Protein AF-R6LGB6-F1 (afdb_monomer_lite)

Radius of gyration: 14.67 Å; chains: 1; bounding box: 32×34×40 Å

Foldseek 3Di:
DDDPDDQPPQDQDLQGTDGPPDDLRAQCLLVVLCVVVVHDLCVLCVVVVHDSVVSVCNNGSVDPDDPVSLVVSCVVSVFDSCSSRSNDPTD

Sequence (91 aa):
MRPFGAIAQPKMTPYGIISAWGDAMYFQRIRDVREDHDKTQQEIADMLHMQRSVYRRYELGEREIPVWALVKLSEYYGVTTDYLLGLGEKK

pLDDT: mean 80.28, std 20.45, range [39.91, 98.38]

Structure (mmCIF, N/CA/C/O backbone):
data_AF-R6LGB6-F1
#
_entry.id   AF-R6LGB6-F1
#
loop_
_atom_site.group_PDB
_atom_site.id
_atom_site.type_symbol
_atom_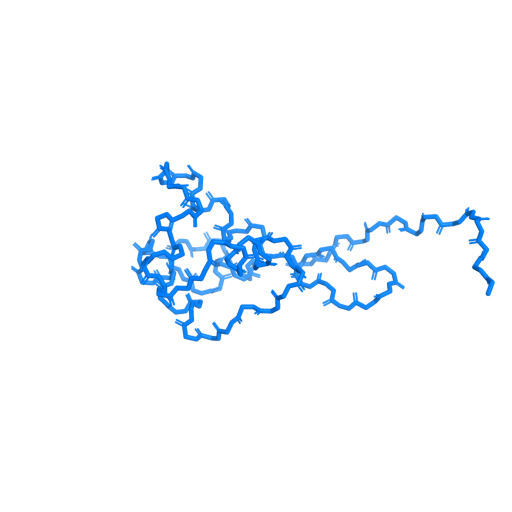site.label_atom_id
_atom_site.label_alt_id
_atom_site.label_comp_id
_atom_site.label_asym_id
_atom_site.label_entity_id
_atom_site.label_seq_id
_atom_site.pdbx_PDB_ins_code
_atom_site.Cartn_x
_atom_site.Cartn_y
_atom_site.Cartn_z
_atom_site.occupancy
_atom_site.B_iso_or_equiv
_atom_site.auth_seq_id
_atom_site.auth_comp_id
_atom_site.auth_asym_id
_atom_site.auth_atom_id
_atom_site.pdbx_PDB_model_num
ATOM 1 N N . MET A 1 1 ? 14.211 14.237 -30.314 1.00 39.91 1 MET A N 1
ATOM 2 C CA . MET A 1 1 ? 13.908 15.661 -30.043 1.00 39.91 1 MET A CA 1
ATOM 3 C C . MET A 1 1 ? 12.403 15.753 -29.804 1.00 39.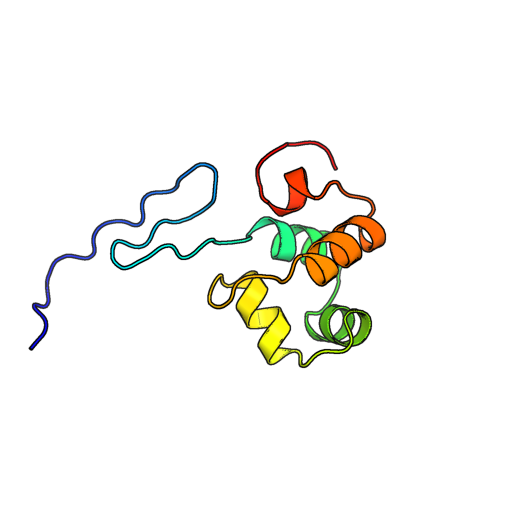91 1 MET A C 1
ATOM 5 O O . MET A 1 1 ? 11.666 15.312 -30.673 1.00 39.91 1 MET A O 1
ATOM 9 N N . ARG A 1 2 ? 11.943 16.135 -28.602 1.00 48.09 2 ARG A N 1
ATOM 10 C CA . ARG A 1 2 ? 10.515 16.083 -28.208 1.00 48.09 2 ARG A CA 1
ATOM 11 C C . ARG A 1 2 ? 9.863 17.458 -28.423 1.00 48.09 2 ARG A C 1
ATOM 13 O O . ARG A 1 2 ? 10.490 18.440 -28.028 1.00 48.09 2 ARG A O 1
ATOM 20 N N . PRO A 1 3 ? 8.651 17.564 -28.996 1.00 42.50 3 PRO A N 1
ATOM 21 C CA . PRO A 1 3 ? 7.973 18.847 -29.099 1.00 42.50 3 PRO A CA 1
ATOM 22 C C . PRO A 1 3 ? 7.420 19.248 -27.724 1.00 42.50 3 PRO A C 1
ATOM 24 O O . PRO A 1 3 ? 6.654 18.515 -27.101 1.00 42.50 3 PRO A O 1
ATOM 27 N N . PHE A 1 4 ? 7.841 20.416 -27.242 1.00 42.72 4 PHE A N 1
ATOM 28 C CA . PHE A 1 4 ? 7.178 21.149 -26.166 1.00 42.72 4 PHE A CA 1
ATOM 29 C C . PHE A 1 4 ? 5.819 21.634 -26.694 1.00 42.72 4 PHE A C 1
ATOM 31 O O . PHE A 1 4 ? 5.800 22.332 -27.705 1.00 42.72 4 PHE A O 1
ATOM 38 N N . GLY A 1 5 ? 4.698 21.307 -26.037 1.00 44.41 5 GLY A N 1
ATOM 39 C CA . GLY A 1 5 ? 3.467 22.086 -26.261 1.00 44.41 5 GLY A CA 1
ATOM 40 C C . GLY A 1 5 ? 2.103 21.413 -26.110 1.00 44.41 5 GLY A C 1
ATOM 41 O O . GLY A 1 5 ? 1.116 22.134 -26.095 1.00 44.41 5 GLY A O 1
ATOM 42 N N . ALA A 1 6 ? 1.989 20.092 -25.958 1.00 43.28 6 ALA A N 1
ATOM 43 C CA . ALA A 1 6 ? 0.679 19.462 -25.760 1.00 43.28 6 ALA 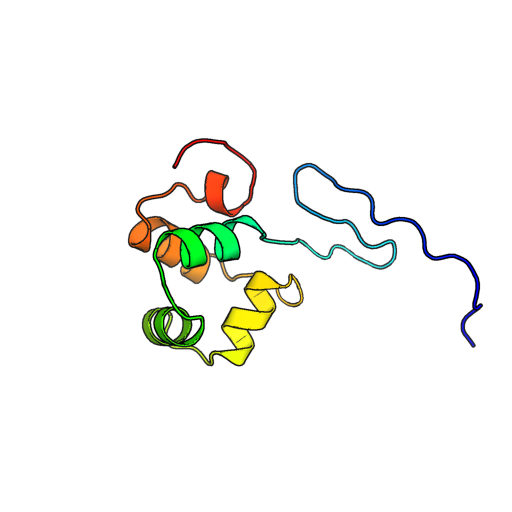A CA 1
ATOM 44 C C . ALA A 1 6 ? 0.707 18.510 -24.565 1.00 43.28 6 ALA A C 1
ATOM 46 O O . ALA A 1 6 ? 1.048 17.334 -24.688 1.00 43.28 6 ALA A O 1
ATOM 47 N N . ILE A 1 7 ? 0.339 19.022 -23.390 1.00 47.47 7 ILE A N 1
ATOM 48 C CA . ILE A 1 7 ? -0.071 18.167 -22.278 1.00 47.47 7 ILE A CA 1
ATOM 49 C C . ILE A 1 7 ? -1.453 17.643 -22.679 1.00 47.47 7 ILE A C 1
ATOM 51 O O . ILE A 1 7 ? -2.456 18.336 -22.518 1.00 47.47 7 ILE A O 1
ATOM 55 N 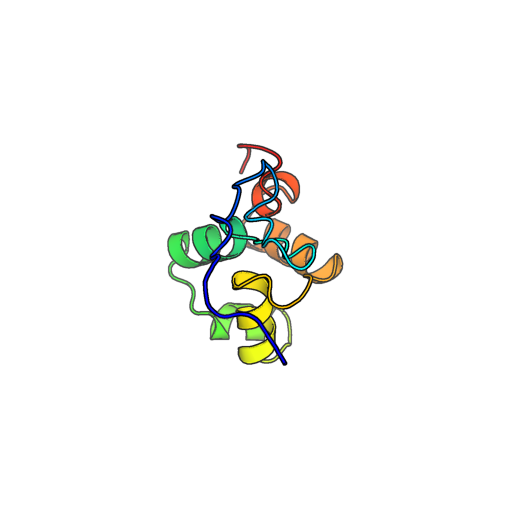N . ALA A 1 8 ? -1.516 16.467 -23.306 1.00 50.66 8 ALA A N 1
ATOM 56 C CA . ALA A 1 8 ? -2.786 15.772 -23.457 1.00 50.66 8 ALA A CA 1
ATOM 57 C C . ALA A 1 8 ? -3.359 15.590 -22.046 1.00 50.66 8 ALA A C 1
ATOM 59 O O . ALA A 1 8 ? -2.712 14.974 -21.198 1.00 50.66 8 ALA A O 1
ATOM 60 N N . GLN A 1 9 ? -4.515 16.204 -21.778 1.00 46.31 9 GLN A N 1
ATOM 61 C CA . GLN A 1 9 ? -5.156 16.132 -20.469 1.00 46.31 9 GLN A CA 1
ATOM 62 C C . GLN A 1 9 ? -5.323 14.652 -20.093 1.00 46.31 9 GLN A C 1
ATOM 64 O O . GLN A 1 9 ? -5.862 13.897 -20.913 1.00 46.31 9 GLN A O 1
ATOM 69 N N . PRO A 1 10 ? -4.847 14.216 -18.913 1.00 54.00 10 PRO A N 1
ATOM 70 C CA . PRO A 1 10 ? -5.019 12.841 -18.470 1.00 54.00 10 PRO A CA 1
ATOM 71 C C . PRO A 1 10 ? -6.508 12.486 -18.505 1.00 54.00 10 PRO A C 1
ATOM 73 O O . PRO A 1 10 ? -7.322 13.141 -17.853 1.00 54.00 10 PRO A O 1
ATOM 76 N N . LYS A 1 11 ? -6.887 11.484 -19.306 1.00 51.44 11 LYS A N 1
ATOM 77 C CA . LYS A 1 11 ? -8.278 11.027 -19.361 1.00 51.44 11 LYS A CA 1
ATOM 78 C C . LYS A 1 11 ? -8.480 10.005 -18.254 1.00 51.44 11 LYS A C 1
ATOM 80 O O . LYS A 1 11 ? -7.851 8.947 -18.255 1.00 51.44 11 LYS A O 1
ATOM 85 N N . MET A 1 12 ? -9.348 10.346 -17.308 1.00 49.97 12 MET A N 1
ATOM 86 C CA . MET A 1 12 ? -9.782 9.425 -16.269 1.00 49.97 12 MET A CA 1
ATOM 87 C C . MET A 1 12 ? -10.674 8.360 -16.903 1.00 49.97 12 MET A C 1
ATOM 89 O O . MET A 1 12 ? -11.699 8.669 -17.509 1.00 49.97 12 MET A O 1
ATOM 93 N N . THR A 1 13 ? -10.245 7.111 -16.796 1.00 57.44 13 THR A N 1
ATOM 94 C CA . THR A 1 13 ? -11.031 5.935 -17.164 1.00 57.44 13 THR A CA 1
ATOM 95 C C . THR A 1 13 ? -11.527 5.245 -15.898 1.00 57.44 13 THR A C 1
ATOM 97 O O . THR A 1 13 ? -11.017 5.541 -14.814 1.00 57.44 13 THR A O 1
ATOM 100 N N . PRO A 1 14 ? -12.468 4.292 -16.009 1.00 46.91 14 PRO A N 1
ATOM 101 C CA . PRO A 1 14 ? -12.908 3.498 -14.861 1.00 46.91 14 PRO A CA 1
ATOM 102 C C . PRO A 1 14 ? -11.764 2.768 -14.132 1.00 46.91 14 PRO A C 1
ATOM 104 O O . PRO A 1 14 ? -11.917 2.418 -12.972 1.00 46.91 14 PRO A O 1
ATOM 107 N N . TYR A 1 15 ? -10.613 2.582 -14.792 1.00 50.62 15 TYR A N 1
ATOM 108 C CA . TYR A 1 15 ? -9.443 1.855 -14.287 1.00 50.62 15 TYR A CA 1
ATOM 109 C C . TYR A 1 15 ? -8.253 2.771 -13.922 1.00 50.62 15 TYR A C 1
ATOM 111 O O . TYR A 1 15 ? -7.151 2.284 -13.671 1.00 50.62 15 TYR A O 1
ATOM 119 N N . GLY A 1 16 ? -8.441 4.099 -13.928 1.00 52.06 16 GLY A N 1
ATOM 120 C CA . GLY A 1 16 ? -7.407 5.089 -13.597 1.00 52.06 16 GLY A CA 1
ATOM 121 C C . GLY A 1 16 ? -7.087 6.085 -14.719 1.00 52.06 16 GLY A C 1
ATOM 122 O O . GLY A 1 16 ? -7.786 6.171 -15.734 1.00 52.06 16 GLY A O 1
ATOM 123 N N . ILE A 1 17 ? -6.037 6.888 -14.517 1.00 53.06 17 ILE A N 1
ATOM 124 C CA . ILE A 1 17 ? -5.563 7.887 -15.485 1.00 53.06 17 ILE A CA 1
ATOM 125 C C . ILE A 1 17 ? -4.789 7.185 -16.603 1.00 53.06 17 ILE A C 1
ATOM 127 O O . ILE A 1 17 ? -3.653 6.770 -16.395 1.00 53.06 17 ILE A O 1
ATOM 131 N N . ILE A 1 18 ? -5.342 7.140 -17.817 1.00 53.59 18 ILE A N 1
ATOM 132 C CA . ILE A 1 18 ? -4.533 6.781 -18.987 1.00 53.59 18 ILE A CA 1
ATOM 133 C C . ILE A 1 18 ? -3.727 8.022 -19.365 1.00 53.59 18 ILE A C 1
ATOM 135 O O . ILE A 1 18 ? -4.260 9.012 -19.882 1.00 53.59 18 ILE A O 1
ATOM 139 N N . SER A 1 19 ? -2.429 7.990 -19.066 1.00 50.09 19 SER A N 1
ATOM 140 C CA . SER A 1 19 ? -1.499 8.968 -19.621 1.00 50.09 19 SER A CA 1
ATOM 141 C C . SER A 1 19 ? -1.395 8.731 -21.131 1.00 50.09 19 SER A C 1
ATOM 143 O O . SER A 1 19 ? -1.436 7.591 -21.587 1.00 50.09 19 SER A O 1
ATOM 145 N N . ALA A 1 20 ? -1.246 9.789 -21.932 1.00 45.16 20 ALA A N 1
ATOM 146 C CA . ALA A 1 20 ? -1.193 9.696 -23.398 1.00 45.16 20 ALA A CA 1
ATOM 147 C C . ALA A 1 20 ? 0.009 8.893 -23.961 1.00 45.16 20 ALA A C 1
ATOM 149 O O . ALA A 1 20 ? 0.224 8.873 -25.171 1.00 45.16 20 ALA A O 1
ATOM 150 N N . TRP A 1 21 ? 0.792 8.245 -23.093 1.00 42.28 21 TRP A N 1
ATOM 151 C CA . TRP A 1 21 ? 2.036 7.545 -23.384 1.00 42.28 21 TRP A CA 1
ATOM 152 C C . TRP A 1 21 ? 2.121 6.233 -22.573 1.00 42.28 21 TRP A C 1
ATOM 154 O O . TRP A 1 21 ? 3.049 6.047 -21.794 1.00 42.28 21 TRP A O 1
ATOM 164 N N . GLY A 1 22 ? 1.150 5.328 -22.739 1.00 46.09 22 GLY A N 1
ATOM 165 C CA . GLY A 1 22 ? 1.180 3.970 -22.170 1.00 46.09 22 GLY A CA 1
ATOM 166 C C . GLY A 1 22 ? 0.422 3.802 -20.848 1.00 46.09 22 GLY A C 1
ATOM 167 O O . GLY A 1 22 ? 0.333 4.731 -20.042 1.00 46.09 22 GLY A O 1
ATOM 168 N N . ASP A 1 23 ? -0.143 2.603 -20.682 1.00 52.44 23 ASP A N 1
ATOM 169 C CA . ASP A 1 23 ? -1.138 2.168 -19.691 1.00 52.44 23 ASP A CA 1
ATOM 170 C C . ASP A 1 23 ? -0.653 2.252 -18.231 1.00 52.44 23 ASP A C 1
ATOM 172 O O . ASP A 1 23 ? -0.390 1.251 -17.570 1.00 52.44 23 ASP A O 1
ATOM 176 N N . ALA A 1 24 ? -0.519 3.461 -17.693 1.00 51.84 24 ALA A N 1
ATOM 177 C CA . ALA A 1 24 ? -0.298 3.650 -16.265 1.00 51.84 24 ALA A CA 1
ATOM 178 C C . ALA A 1 24 ? -1.603 3.353 -15.505 1.00 51.84 24 ALA A C 1
ATOM 180 O O . ALA A 1 24 ? -2.463 4.219 -15.354 1.00 51.84 24 ALA A O 1
ATOM 181 N N . MET A 1 25 ? -1.773 2.114 -15.039 1.00 59.41 25 MET A N 1
ATOM 182 C CA . MET A 1 25 ? -2.889 1.743 -14.167 1.00 59.41 25 MET A CA 1
ATOM 183 C C . MET A 1 25 ? -2.653 2.341 -12.775 1.00 59.41 25 MET A C 1
ATOM 185 O O . MET A 1 25 ? -1.701 1.989 -12.078 1.00 59.41 25 MET A O 1
ATOM 189 N N . TYR A 1 26 ? -3.491 3.301 -12.391 1.00 65.31 26 TYR A N 1
ATOM 190 C CA . TYR A 1 26 ? -3.339 4.046 -11.145 1.00 65.31 26 TYR A CA 1
ATOM 191 C C . TYR A 1 26 ? -4.249 3.467 -10.058 1.00 65.31 26 TYR A C 1
ATOM 193 O O . TYR A 1 26 ? -5.460 3.680 -10.072 1.00 65.31 26 TYR A O 1
ATOM 201 N N . PHE A 1 27 ? -3.667 2.744 -9.100 1.00 72.75 27 PHE A N 1
ATOM 202 C CA . PHE A 1 27 ? -4.403 2.089 -8.014 1.00 72.75 27 PHE A CA 1
ATOM 203 C C . PHE A 1 27 ? -4.675 3.037 -6.835 1.00 72.75 27 PHE A C 1
ATOM 205 O O . PHE A 1 27 ? -4.187 2.819 -5.724 1.00 72.75 27 PHE A O 1
ATOM 212 N N . GLN A 1 28 ? -5.472 4.087 -7.060 1.00 82.19 28 GLN A N 1
ATOM 213 C CA . GLN A 1 28 ? -5.798 5.085 -6.026 1.00 82.19 28 GLN A CA 1
ATOM 214 C C . GLN A 1 28 ? -6.347 4.435 -4.740 1.00 82.19 28 GLN A C 1
ATOM 216 O O . GLN A 1 28 ? -5.936 4.789 -3.638 1.00 82.19 28 GLN A O 1
ATOM 221 N N . ARG A 1 29 ? -7.181 3.395 -4.874 1.00 89.75 29 ARG A N 1
ATOM 222 C CA . ARG A 1 29 ? -7.826 2.704 -3.745 1.00 89.75 29 ARG A CA 1
ATOM 223 C C . ARG A 1 29 ? -6.848 1.998 -2.804 1.00 89.75 29 ARG A C 1
ATOM 225 O O . ARG A 1 29 ? -7.160 1.857 -1.625 1.00 89.75 29 ARG A O 1
ATOM 232 N N . ILE A 1 30 ? -5.668 1.590 -3.285 1.00 92.75 30 ILE A N 1
ATOM 233 C CA . ILE A 1 30 ? -4.615 1.003 -2.434 1.00 92.75 30 ILE A CA 1
ATOM 234 C C . ILE A 1 30 ? -4.082 2.050 -1.456 1.00 92.75 30 ILE A C 1
ATOM 236 O O . ILE A 1 30 ? -3.851 1.758 -0.283 1.00 92.75 30 ILE A O 1
ATOM 240 N N . ARG A 1 31 ? -3.908 3.282 -1.938 1.00 93.12 31 ARG A N 1
ATOM 241 C CA . ARG A 1 31 ? -3.488 4.396 -1.098 1.00 93.12 31 ARG A CA 1
ATOM 242 C C . ARG A 1 31 ? -4.598 4.800 -0.135 1.00 93.12 31 ARG A C 1
ATOM 244 O O . ARG A 1 31 ? -4.322 4.945 1.052 1.00 93.12 31 ARG A O 1
ATOM 251 N N . ASP A 1 32 ? -5.822 4.931 -0.640 1.00 92.56 32 ASP A N 1
ATOM 252 C CA . ASP A 1 32 ? -6.977 5.353 0.157 1.00 92.56 32 ASP A CA 1
ATOM 253 C C . ASP A 1 32 ? -7.205 4.405 1.335 1.00 92.56 32 ASP A C 1
ATOM 255 O O . ASP A 1 32 ? -7.271 4.843 2.475 1.00 92.56 32 ASP A O 1
ATOM 259 N N . VAL A 1 33 ? -7.240 3.089 1.089 1.00 94.06 33 VAL A N 1
ATOM 260 C CA . VAL A 1 33 ? -7.470 2.111 2.161 1.00 94.06 33 VAL A CA 1
ATOM 261 C C . VAL A 1 33 ? -6.339 2.114 3.190 1.00 94.06 33 VAL A C 1
ATOM 263 O O . VAL A 1 33 ? -6.589 1.906 4.374 1.00 94.06 33 VAL A O 1
ATOM 266 N N . ARG A 1 34 ? -5.098 2.389 2.768 1.00 96.56 34 ARG A N 1
ATOM 267 C CA . ARG A 1 34 ? -3.968 2.527 3.688 1.00 96.56 34 ARG A CA 1
ATOM 268 C C . ARG A 1 34 ? -4.140 3.753 4.586 1.00 96.56 34 ARG A C 1
ATOM 270 O O . ARG A 1 34 ? -3.903 3.657 5.788 1.00 96.56 34 ARG A O 1
ATOM 277 N N . GLU A 1 35 ? -4.501 4.892 4.001 1.00 95.69 35 GLU A N 1
ATOM 278 C CA . GLU A 1 35 ? -4.700 6.150 4.727 1.00 95.69 35 GLU A CA 1
ATOM 279 C C . GLU A 1 35 ? -5.925 6.073 5.653 1.00 95.69 35 GLU A C 1
ATOM 281 O O . GLU A 1 35 ? -5.815 6.490 6.800 1.00 95.69 35 GLU A O 1
ATOM 286 N N . ASP A 1 36 ? -7.011 5.415 5.233 1.00 94.12 36 ASP A N 1
ATOM 287 C CA . ASP A 1 36 ? -8.198 5.127 6.059 1.00 94.12 36 ASP A CA 1
ATOM 288 C C . ASP A 1 36 ? -7.875 4.303 7.323 1.00 94.12 36 ASP A C 1
ATOM 290 O O . ASP A 1 36 ? -8.605 4.371 8.309 1.00 94.12 36 ASP A O 1
ATOM 294 N N . HIS A 1 37 ? -6.811 3.493 7.290 1.00 95.88 37 HIS A N 1
ATOM 295 C CA . HIS A 1 37 ? -6.378 2.645 8.409 1.00 95.88 37 HIS A CA 1
ATOM 296 C C . HIS A 1 37 ? -5.189 3.233 9.187 1.00 95.88 37 HIS A C 1
ATOM 298 O O . HIS A 1 37 ? -4.561 2.516 9.971 1.00 95.88 37 HIS A O 1
ATOM 304 N N . ASP A 1 38 ? -4.844 4.504 8.948 1.00 96.69 38 ASP A N 1
ATOM 305 C CA . ASP A 1 38 ? -3.717 5.205 9.576 1.00 96.69 38 ASP A CA 1
ATOM 306 C C . ASP A 1 38 ? -2.373 4.467 9.420 1.00 96.69 38 ASP A C 1
ATOM 308 O O . ASP A 1 38 ? -1.497 4.513 10.287 1.00 96.69 38 ASP A O 1
ATOM 312 N N . LYS A 1 39 ? -2.192 3.762 8.294 1.00 97.81 39 LYS A N 1
ATOM 313 C CA . LYS A 1 39 ? -0.979 2.986 8.020 1.00 97.81 39 LYS A CA 1
ATOM 314 C C . LYS A 1 39 ? 0.045 3.774 7.224 1.00 97.81 39 LYS A C 1
ATOM 316 O O . LYS A 1 39 ? -0.245 4.461 6.242 1.00 97.81 39 LYS A O 1
ATOM 321 N N . THR A 1 40 ? 1.305 3.615 7.595 1.00 98.06 40 THR A N 1
ATOM 322 C CA . THR A 1 40 ? 2.439 4.132 6.837 1.00 98.06 40 THR A CA 1
ATOM 323 C C . THR A 1 40 ? 2.780 3.204 5.670 1.00 98.06 40 THR A C 1
ATOM 325 O O . THR A 1 40 ? 2.549 1.997 5.698 1.00 98.06 40 THR A O 1
ATOM 328 N N . GLN A 1 41 ? 3.400 3.753 4.622 1.00 97.69 41 GLN A N 1
ATOM 329 C CA . GLN A 1 41 ? 3.917 2.940 3.511 1.00 97.69 41 GLN A CA 1
ATOM 330 C C . GLN A 1 41 ? 4.961 1.906 3.961 1.00 97.69 41 GLN A C 1
ATOM 332 O O . GLN A 1 41 ? 5.148 0.906 3.277 1.00 97.69 41 GLN A O 1
ATOM 337 N N . GLN A 1 42 ? 5.673 2.166 5.064 1.00 98.25 42 GLN A N 1
ATOM 338 C CA . GLN A 1 42 ? 6.668 1.238 5.597 1.00 98.25 42 GLN A CA 1
ATOM 339 C C . GLN A 1 42 ? 5.987 0.024 6.234 1.00 98.25 42 GLN A C 1
ATOM 341 O O . GLN A 1 42 ? 6.331 -1.091 5.870 1.00 98.25 42 GLN A O 1
ATOM 346 N N . GLU A 1 43 ? 4.966 0.227 7.073 1.00 98.38 43 GLU A N 1
ATOM 347 C CA . GLU A 1 43 ? 4.222 -0.875 7.706 1.00 98.38 43 GLU A CA 1
ATOM 348 C C . GLU A 1 43 ? 3.640 -1.855 6.680 1.00 98.38 43 GLU A C 1
ATOM 350 O O . GLU A 1 43 ? 3.722 -3.069 6.857 1.00 98.38 43 GLU A O 1
ATOM 355 N N . ILE A 1 44 ? 3.078 -1.342 5.581 1.00 98.25 44 ILE A N 1
ATOM 356 C CA . ILE A 1 44 ? 2.511 -2.201 4.533 1.00 98.25 44 ILE A CA 1
ATOM 357 C C . ILE A 1 44 ? 3.604 -2.896 3.723 1.00 98.25 44 ILE A C 1
ATOM 359 O O . ILE A 1 44 ? 3.459 -4.064 3.366 1.00 98.25 44 ILE A O 1
ATOM 363 N N . ALA A 1 45 ? 4.718 -2.214 3.460 1.00 98.06 45 ALA A N 1
ATOM 364 C CA . ALA A 1 45 ? 5.858 -2.832 2.799 1.00 98.06 45 ALA A CA 1
ATOM 365 C C . ALA A 1 45 ? 6.467 -3.960 3.648 1.00 98.06 45 ALA A C 1
ATOM 367 O O . ALA A 1 45 ? 6.779 -5.017 3.103 1.00 98.06 45 ALA A O 1
ATOM 368 N N . ASP A 1 46 ? 6.560 -3.771 4.966 1.00 98.31 46 ASP A N 1
ATOM 369 C CA . ASP A 1 46 ? 7.038 -4.784 5.909 1.00 98.31 46 ASP A CA 1
ATOM 370 C C . ASP A 1 46 ? 6.095 -5.994 5.944 1.00 98.31 46 ASP A C 1
ATOM 372 O O . ASP A 1 46 ? 6.557 -7.133 5.857 1.00 98.31 46 ASP A O 1
ATOM 376 N N . MET A 1 47 ? 4.776 -5.755 5.980 1.00 97.75 47 MET A N 1
ATOM 377 C CA . MET A 1 47 ? 3.745 -6.802 5.904 1.00 97.75 47 MET A CA 1
ATOM 378 C C . MET A 1 47 ? 3.834 -7.611 4.604 1.00 97.75 47 MET A C 1
ATOM 380 O O . MET A 1 47 ? 3.699 -8.832 4.620 1.00 97.75 47 MET A O 1
ATOM 384 N N . LEU A 1 48 ? 4.111 -6.946 3.481 1.00 97.56 48 LEU A N 1
ATOM 385 C CA . LEU A 1 48 ? 4.287 -7.588 2.178 1.00 97.56 48 LEU A CA 1
ATOM 386 C C . LEU A 1 48 ? 5.721 -8.090 1.932 1.00 97.56 48 LEU A C 1
ATOM 388 O O . LEU A 1 48 ? 6.024 -8.532 0.823 1.00 97.56 48 LEU A O 1
ATOM 392 N N . HIS A 1 49 ? 6.611 -8.010 2.925 1.00 97.19 49 HIS A N 1
ATOM 393 C CA . HIS A 1 49 ? 8.015 -8.415 2.827 1.00 97.19 49 HIS A CA 1
ATOM 394 C C . HIS A 1 49 ? 8.763 -7.785 1.636 1.00 97.19 49 HIS A C 1
ATOM 396 O O . HIS A 1 49 ? 9.478 -8.457 0.890 1.00 97.19 49 HIS A O 1
ATOM 402 N N . MET A 1 50 ? 8.608 -6.474 1.445 1.00 96.44 50 MET A N 1
ATOM 403 C CA . MET A 1 50 ? 9.243 -5.724 0.362 1.00 96.44 50 MET A CA 1
ATOM 404 C C . MET A 1 50 ? 9.806 -4.381 0.823 1.00 96.44 50 MET A C 1
ATOM 406 O O . MET A 1 50 ? 9.547 -3.897 1.918 1.00 96.44 50 MET A O 1
ATOM 410 N N . GLN A 1 51 ? 10.573 -3.732 -0.051 1.00 98.00 51 GLN A N 1
ATOM 411 C CA . GLN A 1 51 ? 11.051 -2.379 0.218 1.00 98.00 51 GLN A CA 1
ATOM 412 C C . GLN A 1 51 ? 9.908 -1.363 0.107 1.00 98.00 51 GLN A C 1
ATOM 414 O O . GLN A 1 51 ? 9.131 -1.390 -0.850 1.00 98.00 51 GLN A O 1
ATOM 419 N N . ARG A 1 52 ? 9.886 -0.374 1.007 1.00 97.75 52 ARG A N 1
ATOM 420 C CA . ARG A 1 52 ? 8.950 0.764 0.964 1.00 97.75 52 ARG A CA 1
ATOM 421 C C . ARG A 1 52 ? 8.902 1.459 -0.396 1.00 97.75 52 ARG A C 1
ATOM 423 O O . ARG A 1 52 ? 7.838 1.869 -0.849 1.00 97.75 52 ARG A O 1
ATOM 430 N N . SER A 1 53 ? 10.053 1.594 -1.053 1.00 96.94 53 SER A N 1
ATOM 431 C CA . SER A 1 53 ? 10.164 2.197 -2.386 1.00 96.94 53 SER A CA 1
ATOM 432 C C . SER A 1 53 ? 9.376 1.419 -3.444 1.00 96.94 53 SER A C 1
ATOM 434 O O . SER A 1 53 ? 8.791 2.036 -4.329 1.00 96.94 53 SER A O 1
ATOM 436 N N . VAL A 1 54 ? 9.324 0.087 -3.341 1.00 95.31 54 VAL A N 1
ATOM 437 C CA . VAL A 1 54 ? 8.550 -0.781 -4.238 1.00 95.31 54 VAL A CA 1
ATOM 438 C C . VAL A 1 54 ? 7.060 -0.596 -3.983 1.00 95.31 54 VAL A C 1
ATOM 440 O O . VAL A 1 54 ? 6.327 -0.331 -4.930 1.00 95.31 54 VAL A O 1
ATOM 443 N N . TYR A 1 55 ? 6.632 -0.627 -2.720 1.00 96.12 55 TYR A N 1
ATOM 444 C CA . TYR A 1 55 ? 5.233 -0.391 -2.362 1.00 96.12 55 TYR A CA 1
ATOM 445 C C . TYR A 1 55 ? 4.745 1.002 -2.806 1.00 96.12 55 TYR A C 1
ATOM 447 O O . TYR A 1 55 ? 3.696 1.125 -3.434 1.00 96.12 55 TYR A O 1
ATOM 455 N N . ARG A 1 56 ? 5.558 2.052 -2.609 1.00 94.62 56 ARG A N 1
ATOM 456 C CA . ARG A 1 56 ? 5.269 3.407 -3.115 1.00 94.62 56 ARG A CA 1
ATOM 457 C C . ARG A 1 56 ? 5.020 3.421 -4.628 1.00 94.62 56 ARG A C 1
ATOM 459 O O . ARG A 1 56 ? 4.165 4.169 -5.087 1.00 94.62 56 ARG A O 1
ATOM 466 N N . ARG A 1 57 ? 5.772 2.638 -5.411 1.00 91.88 57 ARG A N 1
ATOM 467 C CA . ARG A 1 57 ? 5.595 2.567 -6.873 1.00 91.88 57 ARG A CA 1
ATOM 468 C C . ARG A 1 57 ? 4.260 1.939 -7.268 1.00 91.88 57 ARG A C 1
ATOM 470 O O . ARG A 1 57 ? 3.719 2.341 -8.292 1.00 91.88 57 ARG A O 1
ATOM 477 N N . TYR A 1 58 ? 3.722 1.023 -6.460 1.00 91.94 58 TYR A N 1
ATOM 478 C CA . TYR A 1 58 ? 2.374 0.484 -6.664 1.00 91.94 58 TYR A CA 1
ATOM 479 C C . TYR A 1 58 ? 1.307 1.561 -6.460 1.00 91.94 58 TYR A C 1
ATOM 481 O O . TYR A 1 58 ? 0.464 1.749 -7.330 1.00 91.94 58 TYR A O 1
ATOM 489 N N . GLU A 1 59 ? 1.391 2.334 -5.371 1.00 90.75 59 GLU A N 1
ATOM 490 C CA . GLU A 1 59 ? 0.440 3.430 -5.103 1.00 90.75 59 GLU A CA 1
ATOM 491 C C . GLU A 1 59 ? 0.468 4.530 -6.171 1.00 90.75 59 GLU A C 1
ATOM 493 O O . GLU A 1 59 ? -0.508 5.252 -6.350 1.00 90.75 59 GLU A O 1
ATOM 498 N N . LEU A 1 60 ? 1.595 4.683 -6.869 1.00 85.88 60 LEU A N 1
ATOM 499 C CA . LEU A 1 60 ? 1.754 5.679 -7.925 1.00 85.88 60 LEU A CA 1
ATOM 500 C C . LEU A 1 60 ? 1.420 5.163 -9.325 1.00 85.88 60 LEU A C 1
ATOM 502 O O . LEU A 1 60 ? 1.461 5.949 -10.268 1.00 85.88 60 LEU A O 1
ATOM 506 N N . GLY A 1 61 ? 1.130 3.869 -9.485 1.00 83.69 61 GLY A N 1
ATOM 507 C CA . GLY A 1 61 ? 0.984 3.253 -10.808 1.00 83.69 61 GLY A CA 1
ATOM 508 C C . GLY A 1 61 ? 2.283 3.242 -11.628 1.00 83.69 61 GLY A C 1
ATOM 509 O O . GLY A 1 61 ? 2.259 2.980 -12.824 1.00 83.69 61 GLY A O 1
ATOM 510 N N . GLU A 1 62 ? 3.435 3.514 -10.999 1.00 85.56 62 GLU A N 1
ATOM 511 C CA . GLU A 1 62 ? 4.763 3.416 -11.628 1.00 85.56 62 GLU A CA 1
ATOM 512 C C . GLU A 1 62 ? 5.172 1.948 -11.848 1.00 85.56 62 GLU A C 1
ATOM 514 O O . GLU A 1 62 ? 6.101 1.655 -12.603 1.00 85.56 62 GLU A O 1
ATOM 519 N N . ARG A 1 63 ? 4.520 1.020 -11.139 1.00 86.69 63 ARG A N 1
ATOM 520 C CA . ARG A 1 63 ? 4.722 -0.421 -11.264 1.00 86.69 63 ARG A CA 1
ATOM 521 C C . ARG A 1 63 ? 3.404 -1.154 -11.045 1.00 86.69 63 ARG A C 1
ATOM 523 O O . ARG A 1 63 ? 2.676 -0.838 -10.109 1.00 86.69 63 ARG A O 1
ATOM 530 N N . GLU A 1 64 ? 3.164 -2.186 -11.844 1.00 89.06 64 GLU A N 1
ATOM 531 C CA . GLU A 1 64 ? 2.052 -3.110 -11.628 1.00 89.06 64 GLU A CA 1
ATOM 532 C C . GLU A 1 64 ? 2.189 -3.845 -10.290 1.00 89.06 64 GLU A C 1
ATOM 534 O O . GLU A 1 64 ? 3.274 -4.318 -9.918 1.00 89.06 64 GLU A O 1
ATOM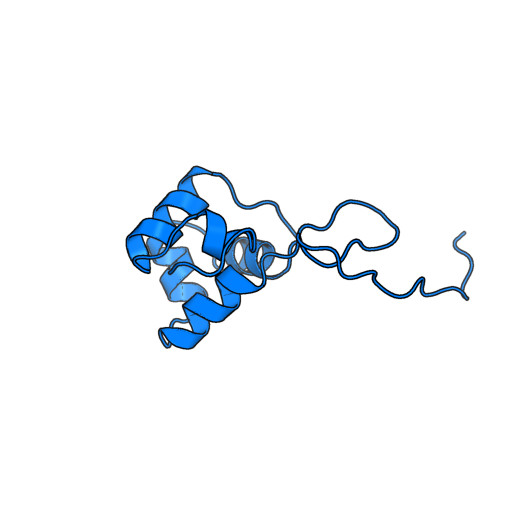 539 N N . ILE A 1 65 ? 1.071 -3.958 -9.574 1.00 90.69 65 ILE A N 1
ATOM 540 C CA . ILE A 1 65 ? 1.000 -4.751 -8.354 1.00 90.69 65 ILE A CA 1
ATOM 541 C C . ILE A 1 65 ? 0.902 -6.241 -8.717 1.00 90.69 65 ILE A C 1
ATOM 543 O O . ILE A 1 65 ? 0.033 -6.630 -9.498 1.00 90.69 65 ILE A O 1
ATOM 547 N N . PRO A 1 66 ? 1.770 -7.114 -8.175 1.00 94.00 66 PRO A N 1
ATOM 548 C CA . PRO A 1 66 ? 1.632 -8.542 -8.409 1.00 94.00 66 PRO A CA 1
ATOM 549 C C . PRO A 1 66 ? 0.374 -9.080 -7.712 1.00 94.00 66 PRO A C 1
ATOM 551 O O . PRO A 1 66 ? 0.043 -8.667 -6.600 1.00 94.00 66 PRO A O 1
ATOM 554 N N . VAL A 1 67 ? -0.287 -10.060 -8.334 1.00 95.50 67 VAL A N 1
ATOM 555 C CA . VAL A 1 67 ? -1.571 -10.622 -7.863 1.00 95.50 67 VAL A CA 1
ATOM 556 C C . VAL A 1 67 ? -1.519 -11.075 -6.400 1.00 95.50 67 VAL A C 1
ATOM 558 O O . VAL A 1 67 ? -2.445 -10.806 -5.643 1.00 95.50 67 VAL A O 1
ATOM 561 N N . TRP A 1 68 ? -0.423 -11.702 -5.964 1.00 97.25 68 TRP A N 1
ATOM 562 C CA . TRP A 1 68 ? -0.283 -12.154 -4.574 1.00 97.25 68 TRP A CA 1
ATOM 563 C C . TRP A 1 68 ? -0.330 -10.996 -3.563 1.00 97.25 68 TRP A C 1
ATOM 565 O O . TRP A 1 68 ? -0.886 -11.157 -2.479 1.00 97.25 68 TRP A O 1
ATOM 575 N N . ALA A 1 69 ? 0.226 -9.829 -3.910 1.00 96.38 69 ALA A N 1
ATOM 576 C CA . ALA A 1 69 ? 0.231 -8.663 -3.033 1.00 96.38 69 ALA A CA 1
ATOM 577 C C . ALA A 1 69 ? -1.162 -8.033 -2.983 1.00 96.38 69 ALA A C 1
ATOM 579 O O . ALA A 1 69 ? -1.616 -7.645 -1.912 1.00 96.38 69 ALA A O 1
ATOM 580 N N . LEU A 1 70 ? -1.864 -8.004 -4.119 1.00 95.69 70 LEU A N 1
ATOM 581 C CA . LEU A 1 70 ? -3.252 -7.554 -4.188 1.00 95.69 70 LEU A CA 1
ATOM 582 C C . LEU A 1 70 ? -4.163 -8.406 -3.290 1.00 95.69 70 LEU A C 1
ATOM 584 O O . LEU A 1 70 ? -4.908 -7.851 -2.489 1.00 95.69 70 LEU A O 1
ATOM 588 N N . VAL A 1 71 ? -4.047 -9.738 -3.372 1.00 97.06 71 VAL A N 1
ATOM 589 C CA . VAL A 1 71 ? -4.795 -10.673 -2.511 1.00 97.06 71 VAL A CA 1
ATOM 590 C C . VAL A 1 71 ? -4.448 -10.461 -1.034 1.00 97.06 71 VAL A C 1
ATOM 592 O O . VAL A 1 71 ? -5.327 -10.439 -0.176 1.00 97.06 71 VAL A O 1
ATOM 595 N N . LYS A 1 72 ? -3.169 -10.238 -0.712 1.00 97.75 72 LYS A N 1
ATOM 596 C CA . LYS A 1 72 ? -2.762 -9.961 0.671 1.00 97.75 72 LYS A CA 1
ATOM 597 C C . LYS A 1 72 ? -3.334 -8.655 1.208 1.00 97.75 72 LYS A C 1
ATOM 599 O O . LYS A 1 72 ? -3.772 -8.622 2.352 1.00 97.75 72 LYS 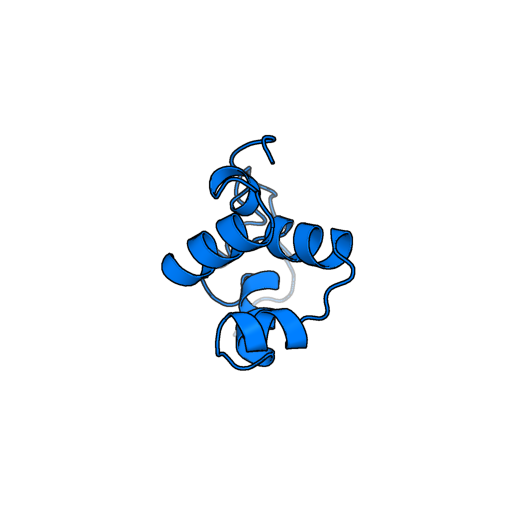A O 1
ATOM 604 N N . LEU A 1 73 ? -3.365 -7.599 0.398 1.00 96.81 73 LEU A N 1
ATOM 605 C CA . LEU A 1 73 ? -3.985 -6.330 0.781 1.00 96.81 73 LEU A CA 1
ATOM 606 C C . LEU A 1 73 ? -5.497 -6.486 0.972 1.00 96.81 73 LEU A C 1
ATOM 608 O O . LEU A 1 73 ? -6.034 -5.949 1.937 1.00 96.81 73 LEU A O 1
ATOM 612 N N . SER A 1 74 ? -6.173 -7.244 0.102 1.00 96.38 74 SER A N 1
ATOM 613 C CA . SER A 1 74 ? -7.613 -7.493 0.227 1.00 96.38 74 SER A CA 1
ATOM 614 C C . SER A 1 74 ? -7.945 -8.250 1.517 1.00 96.38 74 SER A C 1
ATOM 616 O O . SER A 1 74 ? -8.844 -7.853 2.252 1.00 96.38 74 SER A O 1
ATOM 618 N N . GLU A 1 75 ? -7.157 -9.276 1.858 1.00 97.06 75 GLU A N 1
ATOM 619 C CA . GLU A 1 75 ? -7.283 -10.001 3.129 1.00 97.06 75 GLU A CA 1
ATOM 620 C C . GLU A 1 75 ? -6.996 -9.099 4.337 1.00 97.06 75 GLU A C 1
ATOM 622 O O . GLU A 1 75 ? -7.746 -9.113 5.311 1.00 97.06 75 GLU A O 1
ATOM 627 N N . TYR A 1 76 ? -5.919 -8.312 4.273 1.00 97.19 76 TYR A N 1
ATOM 628 C CA . TYR A 1 76 ? -5.460 -7.470 5.378 1.00 97.19 76 TYR A CA 1
ATOM 629 C C . TYR A 1 76 ? -6.468 -6.377 5.746 1.00 97.19 76 TYR A C 1
ATOM 631 O O . TYR A 1 76 ? -6.739 -6.166 6.925 1.00 97.19 76 TYR A O 1
ATOM 639 N N . TYR A 1 77 ? -7.031 -5.698 4.745 1.00 95.62 77 TYR A N 1
ATOM 640 C CA . TYR A 1 77 ? -8.004 -4.625 4.958 1.00 95.62 77 TYR A CA 1
ATOM 641 C C . TYR A 1 77 ? -9.455 -5.115 5.013 1.00 95.62 77 TYR A C 1
ATOM 643 O O . TYR A 1 77 ? -10.358 -4.308 5.219 1.00 95.62 77 TYR A O 1
ATOM 651 N N . GLY A 1 78 ? -9.696 -6.414 4.806 1.00 95.75 78 GLY A N 1
ATOM 652 C CA . GLY A 1 78 ? -11.045 -6.973 4.748 1.00 95.75 78 GLY A CA 1
ATOM 653 C C . GLY A 1 78 ? -11.881 -6.379 3.614 1.00 95.75 78 GLY A C 1
ATOM 654 O O . GLY A 1 78 ? -13.069 -6.138 3.811 1.00 95.75 78 GLY A O 1
ATOM 655 N N . VAL A 1 79 ? -11.251 -6.112 2.463 1.00 94.94 79 VAL A N 1
ATOM 656 C CA . VAL A 1 79 ? -11.914 -5.560 1.273 1.00 94.94 79 VAL A CA 1
ATOM 657 C C . VAL A 1 79 ? -11.863 -6.526 0.090 1.00 94.94 79 VAL A C 1
ATOM 659 O O . VAL A 1 79 ? -11.014 -7.411 0.058 1.00 94.94 79 VAL A O 1
ATOM 662 N N . THR A 1 80 ? -12.710 -6.360 -0.926 1.00 95.31 80 THR A N 1
ATOM 663 C CA . THR A 1 80 ? -12.589 -7.127 -2.180 1.00 95.31 80 THR A CA 1
ATOM 664 C C . THR A 1 80 ? -11.418 -6.657 -3.057 1.00 95.31 80 THR A C 1
ATOM 666 O O . THR A 1 80 ? -11.026 -5.487 -3.052 1.00 95.31 80 THR A O 1
ATOM 669 N N . THR A 1 81 ? -10.863 -7.556 -3.877 1.00 93.31 81 THR A N 1
ATOM 670 C CA . THR A 1 81 ? -9.873 -7.178 -4.903 1.00 93.31 81 THR A CA 1
ATOM 671 C C . THR A 1 81 ? -10.464 -6.215 -5.926 1.00 93.31 81 THR A C 1
ATOM 673 O O . THR A 1 81 ? -9.778 -5.299 -6.366 1.00 93.31 81 THR A O 1
ATOM 676 N N . ASP A 1 82 ? -11.747 -6.375 -6.253 1.00 90.94 82 ASP A N 1
ATOM 677 C CA . ASP A 1 82 ? -12.473 -5.491 -7.165 1.00 90.94 82 ASP A CA 1
ATOM 678 C C . ASP A 1 82 ? -12.510 -4.058 -6.629 1.00 90.94 82 ASP A C 1
ATOM 680 O O . ASP A 1 82 ? -12.282 -3.118 -7.386 1.00 90.94 82 ASP A O 1
ATOM 684 N N . TYR A 1 83 ? -12.699 -3.878 -5.318 1.00 91.81 83 TYR A N 1
ATOM 685 C CA . TYR A 1 83 ? -12.602 -2.566 -4.679 1.00 91.81 83 TYR A CA 1
ATOM 686 C C . TYR A 1 83 ? -11.203 -1.960 -4.803 1.00 91.81 83 TYR A C 1
ATOM 688 O O . TYR A 1 83 ? -11.069 -0.803 -5.197 1.00 91.81 83 TYR A O 1
ATOM 696 N N . LEU A 1 84 ? -10.146 -2.737 -4.538 1.00 91.25 84 LEU A N 1
ATOM 697 C CA . LEU A 1 84 ? -8.761 -2.262 -4.680 1.00 91.25 84 LEU A CA 1
ATOM 698 C C . LEU A 1 84 ? -8.399 -1.893 -6.127 1.00 91.25 84 LEU A C 1
ATOM 700 O O . LEU A 1 84 ? -7.593 -0.990 -6.350 1.00 91.25 84 LEU A O 1
ATOM 704 N N . LEU A 1 85 ? -9.004 -2.573 -7.101 1.00 89.00 85 LEU A N 1
ATOM 705 C CA . LEU A 1 85 ? -8.831 -2.322 -8.532 1.00 89.00 85 LEU A CA 1
ATOM 706 C C . LEU A 1 85 ? -9.754 -1.217 -9.079 1.00 89.00 85 LEU A C 1
ATOM 708 O O . LEU A 1 85 ? -9.644 -0.871 -10.252 1.00 89.00 85 LEU A O 1
ATOM 712 N N . GLY A 1 86 ? -10.656 -0.665 -8.259 1.00 85.69 86 GLY A N 1
ATOM 713 C CA . GLY A 1 86 ? -11.633 0.343 -8.687 1.00 85.69 86 GLY A CA 1
ATOM 714 C C . GLY A 1 86 ? -12.791 -0.206 -9.531 1.00 85.69 86 GLY A C 1
ATOM 715 O O . GLY A 1 86 ? -13.483 0.562 -10.190 1.00 85.69 86 GLY A O 1
ATOM 716 N N . LEU A 1 87 ? -13.014 -1.523 -9.520 1.00 84.94 87 LEU A N 1
ATOM 717 C CA . LEU A 1 87 ? -14.048 -2.218 -10.300 1.00 84.94 87 LEU A CA 1
ATOM 718 C C . LEU A 1 87 ? -15.381 -2.354 -9.561 1.00 84.94 87 LEU A C 1
ATOM 720 O O . LEU A 1 87 ? -16.381 -2.741 -10.164 1.00 84.94 87 LEU A O 1
ATOM 724 N N . GLY A 1 88 ? -15.403 -2.058 -8.262 1.00 82.00 88 GLY A N 1
ATOM 725 C CA . GLY A 1 88 ? -16.597 -2.162 -7.436 1.00 82.00 88 GLY A CA 1
ATOM 726 C C . GLY A 1 88 ? -16.550 -1.264 -6.206 1.00 82.00 88 GLY A C 1
ATOM 727 O O . GLY A 1 88 ? -15.492 -0.829 -5.761 1.00 82.00 88 GLY A O 1
ATOM 728 N N . GLU A 1 89 ? -17.725 -1.017 -5.633 1.00 77.88 89 GLU A N 1
ATOM 729 C CA . GLU A 1 89 ? -17.896 -0.185 -4.430 1.00 77.88 89 GLU A CA 1
ATOM 730 C C . GLU A 1 89 ? -17.848 -0.996 -3.127 1.00 77.88 89 GLU A C 1
ATOM 732 O O . GLU A 1 89 ? -17.867 -0.443 -2.028 1.00 77.88 89 GLU A O 1
ATOM 737 N N . LYS A 1 90 ? -17.819 -2.328 -3.231 1.00 72.62 90 LYS A N 1
ATOM 738 C CA . LYS A 1 90 ? -17.921 -3.215 -2.077 1.00 72.62 90 LYS A CA 1
ATOM 739 C C . LYS A 1 90 ? -16.560 -3.384 -1.405 1.00 72.62 90 LYS A C 1
ATOM 741 O O . LYS A 1 90 ? -15.712 -4.098 -1.938 1.00 72.62 90 LYS A O 1
ATOM 746 N N . LYS A 1 91 ? -16.411 -2.767 -0.229 1.00 71.19 91 LYS A N 1
ATOM 747 C CA . LYS A 1 91 ? -15.426 -3.185 0.774 1.00 71.19 91 LYS A CA 1
ATOM 748 C C . LYS A 1 91 ? -15.703 -4.653 1.096 1.00 71.19 91 LYS A C 1
ATOM 750 O O . LYS A 1 91 ? -16.811 -4.968 1.582 1.00 71.19 91 LYS A O 1
#

Secondary structure (DSSP, 8-state):
-PPS---PPPEEETTEEE-SSS-----HHHHHHHHHTT--HHHHHHHTTS-HHHHHHHHTTSSPPPHHHHHHHHHHHT--HHHHTTS-S--